Protein AF-A0A2B7WEL7-F1 (afdb_monomer)

Solvent-accessible surface area (backbone atoms only — not comparable to full-atom values): 9467 Å² total; per-residue (Å²): 132,84,92,53,72,72,83,68,70,40,64,69,26,74,70,44,53,78,58,30,95,86,49,25,30,25,60,61,73,37,77,46,62,34,75,90,52,75,50,76,62,44,37,60,93,78,76,24,40,79,86,56,82,75,47,65,77,52,38,68,66,40,94,41,81,43,43,49,65,30,94,45,47,75,34,60,40,52,24,79,49,102,79,45,33,53,74,55,72,31,97,42,65,71,57,39,56,46,44,39,52,70,77,37,35,26,26,54,48,78,75,75,92,68,77,85,46,73,66,53,48,53,50,22,52,26,32,47,49,39,37,55,74,71,42,46,69,77,70,50,59,56,74,56,72,96,64,93,60,66,101,77,72,81,86,132

Structure (mmCIF, N/CA/C/O backbone):
data_AF-A0A2B7WEL7-F1
#
_entry.id   AF-A0A2B7WEL7-F1
#
loop_
_atom_site.group_PDB
_atom_site.id
_atom_site.type_symbol
_atom_site.label_atom_id
_atom_site.label_alt_id
_atom_site.label_comp_id
_atom_site.label_asym_id
_atom_site.label_entity_id
_atom_site.label_seq_id
_atom_site.pdbx_PDB_ins_code
_atom_site.Cartn_x
_atom_site.Cartn_y
_atom_site.Cartn_z
_atom_site.occupancy
_atom_site.B_iso_or_equiv
_atom_site.auth_seq_id
_atom_site.auth_comp_id
_atom_site.auth_asym_id
_atom_site.auth_atom_id
_atom_site.pdbx_PDB_model_num
ATOM 1 N N . MET A 1 1 ? -0.662 -5.588 27.680 1.00 41.69 1 MET A N 1
ATOM 2 C CA . MET A 1 1 ? -2.015 -4.991 27.614 1.00 41.69 1 MET A CA 1
ATOM 3 C C . MET A 1 1 ? -2.992 -6.105 27.294 1.00 41.69 1 MET A C 1
ATOM 5 O O . MET A 1 1 ? -2.783 -6.781 26.296 1.00 41.69 1 MET A O 1
ATOM 9 N N . ALA A 1 2 ? -3.984 -6.341 28.151 1.00 39.94 2 ALA A N 1
ATOM 10 C CA . ALA A 1 2 ? -5.024 -7.332 27.891 1.00 39.94 2 ALA A CA 1
ATOM 11 C C . ALA A 1 2 ? -5.971 -6.818 26.792 1.00 39.94 2 ALA A C 1
ATOM 13 O O . ALA A 1 2 ? -6.375 -5.655 26.814 1.00 39.94 2 ALA A O 1
ATOM 14 N N . LEU A 1 3 ? -6.296 -7.669 25.819 1.00 45.78 3 LEU A N 1
ATOM 15 C CA . LEU A 1 3 ? -7.320 -7.403 24.810 1.00 45.78 3 LEU A CA 1
ATOM 16 C C . LEU A 1 3 ? -8.693 -7.578 25.479 1.00 45.78 3 LEU A C 1
ATOM 18 O O . LEU A 1 3 ? -9.105 -8.703 25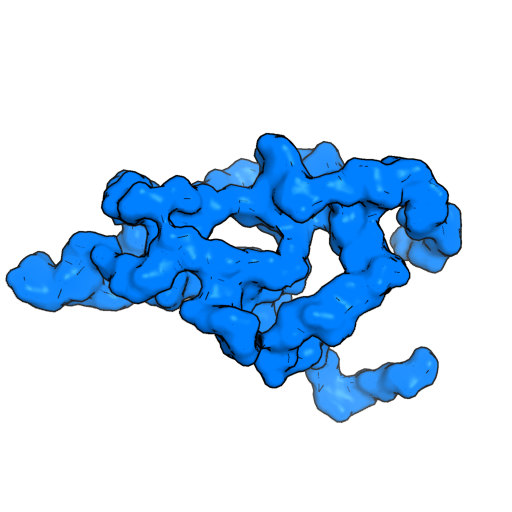.731 1.00 45.78 3 LEU A O 1
ATOM 22 N N . ASN A 1 4 ? -9.376 -6.485 25.819 1.00 54.97 4 ASN A N 1
ATOM 23 C CA . ASN A 1 4 ? -10.752 -6.491 26.328 1.00 54.97 4 ASN A CA 1
ATOM 24 C C . ASN A 1 4 ? -11.734 -5.988 25.250 1.00 54.97 4 ASN A C 1
ATOM 26 O O . ASN A 1 4 ? -11.333 -5.261 24.340 1.00 54.97 4 ASN A O 1
ATOM 30 N N . CYS A 1 5 ? -13.014 -6.377 25.340 1.00 55.41 5 CYS A N 1
ATOM 31 C CA . CYS A 1 5 ? -14.063 -6.038 24.358 1.00 55.41 5 CYS A CA 1
ATOM 32 C C . CYS A 1 5 ? -14.180 -4.526 24.091 1.00 55.41 5 CYS A C 1
ATOM 34 O O . CYS A 1 5 ? -14.368 -4.102 22.954 1.00 55.41 5 CYS A O 1
ATOM 36 N N . VAL A 1 6 ? -13.938 -3.707 25.115 1.00 57.22 6 VAL A N 1
ATOM 37 C CA . VAL A 1 6 ? -13.988 -2.238 25.050 1.00 57.22 6 VAL A CA 1
ATOM 38 C C . VAL A 1 6 ? -13.003 -1.659 24.020 1.00 57.22 6 VAL A C 1
ATOM 40 O O . VAL A 1 6 ? -13.294 -0.645 23.390 1.00 57.22 6 VAL A O 1
ATOM 43 N N . ASN A 1 7 ? -11.865 -2.321 23.769 1.00 57.94 7 ASN A N 1
ATOM 44 C CA . ASN A 1 7 ? -10.901 -1.888 22.746 1.00 57.94 7 ASN A CA 1
ATOM 45 C C . ASN A 1 7 ? -11.393 -2.105 21.301 1.00 57.94 7 ASN A C 1
ATOM 47 O O . ASN A 1 7 ? -10.775 -1.588 20.367 1.00 57.94 7 ASN A O 1
ATOM 51 N N . PHE A 1 8 ? -12.462 -2.880 21.107 1.00 57.84 8 PHE A N 1
ATOM 52 C CA . PHE A 1 8 ? -13.034 -3.224 19.803 1.00 57.84 8 PHE A CA 1
ATOM 53 C C . PHE A 1 8 ? -14.352 -2.488 19.512 1.00 57.84 8 PHE A C 1
ATOM 55 O O . PHE A 1 8 ? -14.715 -2.339 18.350 1.00 57.84 8 PHE A O 1
ATOM 62 N N . GLU A 1 9 ? -15.036 -1.973 20.536 1.00 60.75 9 GLU A N 1
ATOM 63 C CA . GLU A 1 9 ? -16.358 -1.338 20.403 1.00 60.75 9 GLU A CA 1
ATOM 64 C C . GLU A 1 9 ? -16.318 0.197 20.303 1.00 60.75 9 GLU A C 1
ATOM 66 O O . GLU A 1 9 ? -17.354 0.833 20.123 1.00 60.75 9 GLU A O 1
ATOM 71 N N . SER A 1 10 ? -15.140 0.829 20.386 1.00 73.81 10 SER A N 1
ATOM 72 C CA . SER A 1 10 ? -15.050 2.292 20.251 1.00 73.81 10 SER A CA 1
ATOM 73 C C . SER A 1 10 ? -15.453 2.761 18.845 1.00 73.81 10 SER A C 1
ATOM 75 O O . SER A 1 10 ? -15.018 2.174 17.850 1.00 73.81 10 SER A O 1
ATOM 77 N N . SER A 1 11 ? -16.203 3.867 18.749 1.00 75.19 11 SER A N 1
ATOM 78 C CA . SER A 1 11 ? -16.547 4.508 17.465 1.00 75.19 11 SER A CA 1
ATOM 79 C C . SER A 1 11 ? -15.309 4.784 16.610 1.00 75.19 11 SER A C 1
ATOM 81 O O . SER A 1 11 ? -15.325 4.575 15.404 1.00 75.19 11 SER A O 1
ATOM 83 N N . THR A 1 12 ? -14.182 5.108 17.247 1.00 80.69 12 THR A N 1
ATOM 84 C CA . THR A 1 12 ? -12.888 5.315 16.591 1.00 80.69 12 THR A CA 1
ATOM 85 C C . THR A 1 12 ? -12.437 4.118 15.748 1.00 80.69 12 THR A C 1
ATOM 87 O O . THR A 1 12 ? -11.830 4.311 14.697 1.00 80.69 12 THR A O 1
ATOM 90 N N . VAL A 1 13 ? -12.719 2.879 16.172 1.00 80.06 13 VAL A N 1
ATOM 91 C CA . VAL A 1 13 ? -12.411 1.673 15.380 1.00 80.06 13 VAL A CA 1
ATOM 92 C C . VAL A 1 13 ? -13.304 1.622 14.145 1.00 80.06 13 VAL A C 1
ATOM 94 O O . VAL A 1 13 ? -12.797 1.480 13.034 1.00 80.06 13 VAL A O 1
ATOM 97 N N . TRP A 1 14 ? -14.610 1.816 14.322 1.00 82.62 14 TRP A N 1
ATOM 98 C CA . TRP A 1 14 ? -15.604 1.749 13.250 1.00 82.62 14 TRP A CA 1
ATOM 99 C C . TRP A 1 14 ? -15.473 2.873 12.216 1.00 82.62 14 TRP A C 1
ATOM 101 O O . TRP A 1 14 ? -15.663 2.626 11.024 1.00 82.62 14 TRP A O 1
ATOM 111 N N . ASP A 1 15 ? -15.040 4.062 12.628 1.00 85.44 15 ASP A N 1
ATOM 112 C CA . ASP A 1 15 ? -14.819 5.215 11.749 1.00 85.44 15 ASP A CA 1
ATOM 113 C C . ASP A 1 15 ? -13.466 5.170 11.023 1.00 85.44 15 ASP A C 1
ATOM 115 O O . ASP A 1 15 ? -13.213 5.953 10.100 1.00 85.44 15 ASP A O 1
ATOM 119 N N . THR A 1 16 ? -12.578 4.246 11.405 1.00 85.00 16 THR A N 1
ATOM 120 C CA . THR A 1 16 ? -11.267 4.136 10.767 1.00 85.00 16 THR A CA 1
ATOM 121 C C . THR A 1 16 ? -11.413 3.685 9.308 1.00 85.00 16 THR A C 1
ATOM 123 O O . THR A 1 16 ? -12.129 2.729 8.980 1.00 85.00 16 THR A O 1
ATOM 126 N N . LYS A 1 17 ? -10.719 4.407 8.418 1.00 88.25 17 LYS A N 1
ATOM 127 C CA . LYS A 1 17 ? -10.666 4.160 6.973 1.00 88.25 17 LYS A CA 1
ATOM 128 C C . LYS A 1 17 ? -9.390 3.417 6.593 1.00 88.25 17 LYS A C 1
ATOM 130 O O . LYS A 1 17 ? -8.329 3.661 7.168 1.00 88.25 17 LYS A O 1
ATOM 135 N N . ASN A 1 18 ? -9.500 2.572 5.575 1.00 85.31 18 ASN A N 1
ATOM 136 C CA . ASN A 1 18 ? -8.373 1.963 4.885 1.00 85.31 18 ASN A CA 1
ATOM 137 C C . ASN A 1 18 ? -8.620 2.082 3.368 1.00 85.31 18 ASN A C 1
ATOM 139 O O . ASN A 1 18 ? -9.594 1.501 2.890 1.00 85.31 18 ASN A O 1
ATOM 143 N N . PRO A 1 19 ? -7.817 2.859 2.621 1.00 88.25 19 PRO A N 1
ATOM 144 C CA . PRO A 1 19 ? -6.619 3.574 3.064 1.00 88.25 19 PRO A CA 1
ATOM 145 C C . PRO A 1 19 ? -6.931 4.755 3.999 1.00 88.25 19 PRO A C 1
ATOM 147 O O . PRO A 1 19 ? -7.972 5.405 3.891 1.00 88.25 19 PRO A O 1
ATOM 150 N N . SER A 1 20 ? -6.013 5.050 4.920 1.00 88.94 20 SER A N 1
ATOM 151 C CA . SER A 1 20 ? -6.041 6.289 5.694 1.00 88.94 20 SER A CA 1
ATOM 152 C C . SER A 1 20 ? -5.495 7.444 4.854 1.00 88.94 20 SER A C 1
ATOM 154 O O . SER A 1 20 ? -4.514 7.298 4.124 1.00 88.94 20 SER A O 1
ATOM 156 N N . ASN A 1 21 ? -6.093 8.629 4.987 1.00 87.06 21 ASN A N 1
ATOM 157 C CA . ASN A 1 21 ? -5.660 9.815 4.238 1.00 87.06 21 ASN A CA 1
ATOM 158 C C . ASN A 1 21 ? -4.200 10.204 4.540 1.00 87.06 21 ASN A C 1
ATOM 160 O O . ASN A 1 21 ? -3.515 10.770 3.693 1.00 87.06 21 ASN A O 1
ATOM 164 N N . LEU A 1 22 ? -3.727 9.920 5.759 1.00 87.31 22 LEU A N 1
ATOM 165 C CA . LEU A 1 22 ? -2.407 10.335 6.233 1.00 87.31 22 LEU A CA 1
ATOM 166 C C . LEU A 1 22 ? -1.330 9.277 5.996 1.00 87.31 22 LEU A C 1
ATOM 168 O O . LEU A 1 22 ? -0.220 9.628 5.595 1.00 87.31 22 LEU A O 1
ATOM 172 N N . PHE A 1 23 ? -1.628 7.998 6.225 1.00 87.94 23 PHE A N 1
ATOM 173 C CA . PHE A 1 23 ? -0.620 6.930 6.241 1.00 87.94 23 PHE A CA 1
ATOM 174 C C . PHE A 1 23 ? -0.812 5.901 5.126 1.00 87.94 23 PHE A C 1
ATOM 176 O O . PHE A 1 23 ? 0.076 5.082 4.902 1.00 87.94 23 PHE A O 1
ATOM 183 N N . GLY A 1 24 ? -1.906 5.998 4.371 1.00 89.12 24 GLY A N 1
ATOM 184 C CA . GLY A 1 24 ? -2.233 5.070 3.304 1.00 89.12 24 GLY A CA 1
ATOM 185 C C . GLY A 1 24 ? -2.777 3.758 3.854 1.00 89.12 24 GLY A C 1
ATOM 186 O O . GLY A 1 24 ? -3.540 3.729 4.818 1.00 89.12 24 GLY A O 1
ATOM 187 N N . TYR A 1 25 ? -2.414 2.664 3.211 1.00 87.81 25 TYR A N 1
ATOM 188 C CA . TYR A 1 25 ? -2.976 1.360 3.496 1.00 87.81 25 TYR A CA 1
ATOM 189 C C . TYR A 1 25 ? -2.384 0.700 4.753 1.00 87.81 25 TYR A C 1
ATOM 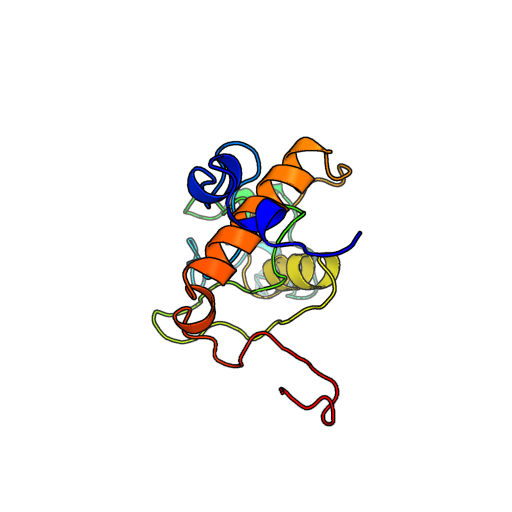191 O O . TYR A 1 25 ? -1.165 0.592 4.892 1.00 87.81 25 TYR A O 1
ATOM 199 N N . HIS A 1 26 ? -3.261 0.221 5.637 1.00 85.81 26 HIS A N 1
ATOM 200 C CA . HIS A 1 26 ? -2.935 -0.503 6.873 1.00 85.81 26 HIS A CA 1
ATOM 201 C C . HIS A 1 26 ? -3.216 -2.013 6.787 1.00 85.81 26 HIS A C 1
ATOM 203 O O . HIS A 1 26 ? -2.690 -2.791 7.577 1.00 85.81 26 HIS A O 1
ATOM 209 N N . HIS A 1 27 ? -4.044 -2.466 5.852 1.00 81.50 27 HIS A N 1
ATOM 210 C CA . HIS A 1 27 ? -4.258 -3.893 5.602 1.00 81.50 27 HIS A CA 1
ATOM 211 C C . HIS A 1 27 ? -4.666 -4.125 4.150 1.00 81.50 27 HIS A C 1
ATOM 213 O O . HIS A 1 27 ? -5.3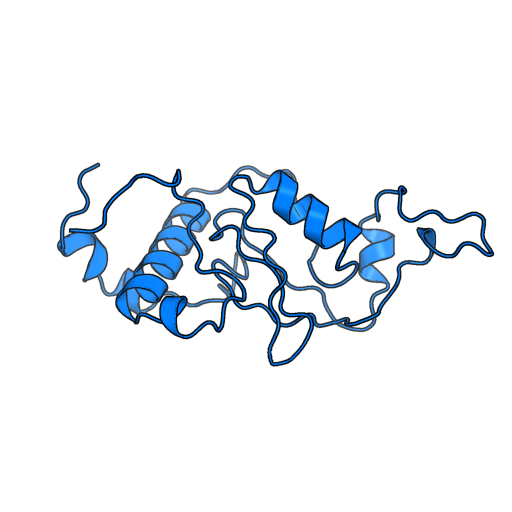12 -3.268 3.547 1.00 81.50 27 HIS A O 1
ATOM 219 N N . GLY A 1 28 ? -4.287 -5.281 3.607 1.00 73.50 28 GLY A N 1
ATOM 220 C CA . GLY A 1 28 ? -4.679 -5.706 2.266 1.00 73.50 28 GLY A CA 1
ATOM 221 C C . GLY A 1 28 ? -6.143 -6.161 2.178 1.00 73.50 28 GLY A C 1
ATOM 222 O O . GLY A 1 28 ? -6.860 -6.136 3.188 1.00 73.50 28 GLY A O 1
ATOM 223 N N . PRO A 1 29 ? -6.572 -6.605 0.983 1.00 71.12 29 PRO A N 1
ATOM 224 C CA . PRO A 1 29 ? -5.766 -6.742 -0.238 1.00 71.12 29 PRO A CA 1
ATOM 225 C C . PRO A 1 29 ? -5.538 -5.403 -0.963 1.00 71.12 29 PRO A C 1
ATOM 227 O O . PRO A 1 29 ? -6.388 -4.516 -0.945 1.00 71.12 29 PRO A O 1
ATOM 230 N N . TYR A 1 30 ? -4.378 -5.252 -1.607 1.00 75.31 30 TYR A N 1
ATOM 231 C CA . TYR A 1 30 ? -4.034 -4.075 -2.420 1.00 75.31 30 TYR A CA 1
ATOM 232 C C . TYR A 1 30 ? -4.061 -4.450 -3.895 1.00 75.31 30 TYR A C 1
ATOM 234 O O . TYR A 1 30 ? -3.550 -5.501 -4.239 1.00 75.31 30 TYR A O 1
ATOM 242 N N . THR A 1 31 ? -4.584 -3.615 -4.786 1.00 77.62 31 THR A N 1
ATOM 243 C CA . THR A 1 31 ? -4.479 -3.882 -6.235 1.00 77.62 31 THR A CA 1
ATOM 244 C C . THR A 1 31 ? -3.214 -3.234 -6.783 1.00 77.62 31 THR A C 1
ATOM 246 O O . THR A 1 31 ? -3.005 -2.053 -6.515 1.00 77.62 31 THR A O 1
ATOM 249 N N . ASN A 1 32 ? -2.379 -3.958 -7.539 1.00 82.06 32 ASN A N 1
ATOM 250 C CA . ASN A 1 32 ? -1.207 -3.350 -8.176 1.00 82.06 32 ASN A CA 1
ATOM 251 C C . ASN A 1 32 ? -1.660 -2.288 -9.202 1.00 82.06 32 ASN A C 1
ATOM 253 O O . ASN A 1 32 ? -2.293 -2.660 -10.191 1.00 82.06 32 ASN A O 1
ATOM 257 N N . PRO A 1 33 ? -1.346 -0.989 -9.023 1.00 86.06 33 PRO A N 1
ATOM 258 C CA . PRO A 1 33 ? -1.699 0.035 -10.005 1.00 86.06 33 PRO A CA 1
ATOM 259 C C . PRO A 1 33 ? -0.867 -0.061 -11.294 1.00 86.06 33 PRO A C 1
ATOM 261 O O . PRO A 1 33 ? -1.264 0.488 -12.316 1.00 86.06 33 PRO A O 1
ATOM 264 N N . ASN A 1 34 ? 0.281 -0.741 -11.265 1.00 87.38 34 ASN A N 1
ATOM 265 C CA . ASN A 1 34 ? 1.232 -0.838 -12.371 1.00 87.38 34 ASN A CA 1
ATOM 266 C C . ASN A 1 34 ? 1.594 -2.309 -12.672 1.00 87.38 34 ASN A C 1
ATOM 268 O O . ASN A 1 34 ? 2.760 -2.696 -12.551 1.00 87.38 34 ASN A O 1
ATOM 272 N N . PRO A 1 35 ? 0.618 -3.165 -13.035 1.00 83.94 35 PRO A N 1
ATOM 273 C CA . PRO A 1 35 ? 0.886 -4.574 -13.302 1.00 83.94 35 PRO A CA 1
ATOM 274 C C . PRO A 1 35 ? 1.802 -4.732 -14.522 1.00 83.94 35 PRO A C 1
ATOM 276 O O . PRO A 1 35 ? 1.575 -4.128 -15.569 1.00 83.94 35 PRO A O 1
ATOM 279 N N . GLY A 1 36 ? 2.851 -5.546 -14.383 1.00 82.00 36 GLY A N 1
ATOM 280 C CA . GLY A 1 36 ? 3.812 -5.822 -15.458 1.00 82.00 36 GLY A CA 1
ATOM 281 C C . GLY A 1 36 ? 4.762 -4.668 -15.794 1.00 82.00 36 GLY A C 1
ATOM 282 O O . GLY A 1 36 ? 5.569 -4.803 -16.712 1.00 82.00 36 GLY A O 1
ATOM 283 N N . TRP A 1 37 ? 4.700 -3.545 -15.071 1.00 86.56 37 TRP A N 1
ATOM 284 C CA . TRP A 1 37 ? 5.674 -2.476 -15.247 1.00 86.56 37 TRP A CA 1
ATOM 285 C C . TRP A 1 37 ? 7.050 -2.914 -14.739 1.00 86.56 37 TRP A C 1
ATOM 287 O O . TRP A 1 37 ? 7.171 -3.550 -13.694 1.00 86.56 37 TRP A O 1
ATOM 297 N N . VAL A 1 38 ? 8.097 -2.552 -15.482 1.00 84.81 38 VAL A N 1
ATOM 298 C CA . VAL A 1 38 ? 9.484 -2.900 -15.169 1.00 84.81 38 VAL A CA 1
ATOM 299 C C . VAL A 1 38 ? 10.320 -1.617 -15.160 1.00 84.81 38 VAL A C 1
ATOM 301 O O . VAL A 1 38 ? 10.269 -0.849 -16.124 1.00 84.81 38 VAL A O 1
ATOM 304 N N . PRO A 1 39 ? 11.108 -1.360 -14.103 1.00 86.50 39 PRO A N 1
ATOM 305 C CA . PRO A 1 39 ? 11.911 -0.155 -14.005 1.00 86.50 39 PRO A CA 1
ATOM 306 C C . PRO A 1 39 ? 13.081 -0.202 -15.001 1.00 86.50 39 PRO A C 1
ATOM 308 O O . PRO A 1 39 ? 13.650 -1.271 -15.238 1.00 86.50 39 PRO A O 1
ATOM 311 N N . PRO A 1 40 ? 13.542 0.950 -15.525 1.00 85.44 40 PRO A N 1
ATOM 312 C CA . PRO A 1 40 ? 14.635 0.990 -16.502 1.00 85.44 40 PRO A CA 1
ATOM 313 C C . PRO A 1 40 ? 15.933 0.317 -16.031 1.00 85.44 40 PRO A C 1
ATOM 315 O O . PRO A 1 40 ? 16.670 -0.246 -16.833 1.00 85.44 40 PRO A O 1
ATOM 318 N N . CYS A 1 41 ? 16.208 0.305 -14.721 1.00 83.19 41 CYS A N 1
ATOM 319 C CA . CYS A 1 41 ? 17.386 -0.366 -14.161 1.00 83.19 41 CYS A CA 1
ATOM 320 C C . CYS A 1 41 ? 17.373 -1.893 -14.283 1.00 83.19 41 CYS A C 1
ATOM 322 O O . CYS A 1 41 ? 18.414 -2.516 -14.054 1.00 83.19 41 CYS A O 1
ATOM 324 N N . TYR A 1 42 ? 16.232 -2.487 -14.630 1.00 85.50 42 TYR A N 1
ATOM 325 C CA . TYR A 1 42 ? 16.095 -3.917 -14.898 1.00 85.50 42 TYR A CA 1
ATOM 326 C C . TYR A 1 42 ? 16.235 -4.246 -16.376 1.00 85.50 42 TYR A C 1
ATOM 328 O O . TYR A 1 42 ? 16.342 -5.424 -16.695 1.00 85.50 42 TYR A O 1
ATOM 336 N N . ASN A 1 43 ? 16.291 -3.247 -17.265 1.00 80.44 43 ASN A N 1
ATOM 337 C CA . ASN A 1 43 ? 16.429 -3.486 -18.694 1.00 80.44 43 ASN A CA 1
ATOM 338 C C . ASN A 1 43 ? 17.797 -4.136 -19.003 1.00 80.44 43 ASN A C 1
ATOM 340 O O . ASN A 1 43 ? 18.827 -3.461 -18.885 1.00 80.44 43 ASN A O 1
ATOM 344 N N . PRO A 1 44 ? 17.838 -5.418 -19.415 1.00 72.88 44 PRO A N 1
ATOM 345 C CA . PRO A 1 44 ? 19.091 -6.115 -19.687 1.00 72.88 44 PRO A CA 1
ATOM 346 C C . PRO A 1 44 ? 19.858 -5.503 -20.868 1.00 72.88 44 PRO A C 1
ATOM 348 O O . PRO A 1 44 ? 21.087 -5.519 -20.859 1.00 72.88 44 PRO A O 1
ATOM 351 N N . GLU A 1 45 ? 19.169 -4.881 -21.831 1.00 76.12 45 GLU A N 1
ATOM 352 C CA . GLU A 1 45 ? 19.790 -4.216 -22.989 1.00 76.12 45 GLU A CA 1
ATOM 353 C C . GLU A 1 45 ? 20.624 -2.990 -22.588 1.00 76.12 45 GLU A C 1
ATOM 355 O O . GLU A 1 45 ? 21.535 -2.584 -23.304 1.00 76.12 45 GLU A O 1
ATOM 360 N N . GLN A 1 46 ? 20.357 -2.420 -21.410 1.00 69.19 46 GLN A N 1
ATOM 361 C CA . GLN A 1 46 ? 21.100 -1.295 -20.836 1.00 69.19 46 GLN A CA 1
ATOM 362 C C . GLN A 1 46 ? 22.091 -1.746 -19.744 1.00 69.19 46 GLN A C 1
ATOM 364 O O . GLN A 1 46 ? 22.549 -0.933 -18.938 1.00 69.19 46 GLN A O 1
ATOM 369 N N . GLY A 1 47 ? 22.399 -3.048 -19.655 1.00 68.94 47 GLY A N 1
ATOM 370 C CA . GLY A 1 47 ? 23.204 -3.610 -18.560 1.00 68.94 47 GLY A CA 1
ATOM 371 C C . GLY A 1 47 ? 22.477 -3.582 -17.205 1.00 68.94 47 GLY A C 1
ATOM 372 O O . GLY A 1 47 ? 23.093 -3.496 -16.131 1.00 68.94 47 GLY A O 1
ATOM 373 N N . GLY A 1 48 ? 21.146 -3.575 -17.242 1.00 72.44 48 GLY A N 1
ATOM 374 C CA . GLY A 1 48 ? 20.278 -3.695 -16.082 1.00 72.44 48 GLY A CA 1
ATOM 375 C C . GLY A 1 48 ? 20.291 -5.100 -15.486 1.00 72.44 48 GLY A C 1
ATOM 376 O O . GLY A 1 48 ? 20.667 -6.077 -16.126 1.00 72.44 48 GLY A O 1
ATOM 377 N N . SER A 1 49 ? 19.911 -5.198 -14.216 1.00 71.94 49 SER A N 1
ATOM 378 C CA . SER A 1 49 ? 19.770 -6.474 -13.513 1.00 71.94 49 SER A CA 1
ATOM 379 C C . SER A 1 49 ? 18.682 -6.335 -12.463 1.00 71.94 49 SER A C 1
ATOM 381 O O . SER A 1 49 ? 18.644 -5.326 -11.758 1.00 71.94 49 SER A O 1
ATOM 383 N N . THR A 1 50 ? 17.859 -7.371 -12.308 1.00 69.31 50 THR A N 1
ATOM 384 C CA . THR A 1 50 ? 16.830 -7.471 -11.260 1.00 69.31 50 THR A CA 1
ATOM 385 C C . THR A 1 50 ? 17.409 -7.419 -9.843 1.00 69.31 50 THR A C 1
ATOM 387 O O . THR A 1 50 ? 16.694 -7.135 -8.891 1.00 69.31 50 THR A O 1
ATOM 390 N N . ASN A 1 51 ? 18.725 -7.606 -9.688 1.00 68.69 51 ASN A N 1
ATOM 391 C CA . ASN A 1 51 ? 19.417 -7.457 -8.407 1.00 68.69 51 ASN A CA 1
ATOM 392 C C . ASN A 1 51 ? 19.669 -5.990 -8.010 1.00 68.69 51 ASN A C 1
ATOM 394 O O . ASN A 1 51 ? 20.099 -5.726 -6.884 1.00 68.69 51 ASN A O 1
ATOM 398 N N . LYS A 1 52 ? 19.463 -5.023 -8.917 1.00 73.00 52 LYS A N 1
ATOM 399 C CA . LYS A 1 52 ? 19.645 -3.600 -8.605 1.00 73.00 52 LYS A CA 1
ATOM 400 C C . LYS A 1 52 ? 18.474 -3.108 -7.750 1.00 73.00 52 LYS A C 1
ATOM 402 O O . LYS A 1 52 ? 17.315 -3.392 -8.019 1.00 73.00 52 LYS A O 1
ATOM 407 N N . ALA A 1 53 ? 18.758 -2.336 -6.708 1.00 73.81 53 ALA A N 1
ATOM 408 C CA . ALA A 1 53 ? 17.687 -1.699 -5.949 1.00 73.81 53 ALA A CA 1
ATOM 409 C C . ALA A 1 53 ? 17.034 -0.594 -6.799 1.00 73.81 53 ALA A C 1
ATOM 411 O O . ALA A 1 53 ? 17.737 0.281 -7.307 1.00 73.81 53 ALA A O 1
ATOM 412 N N . VAL A 1 54 ? 15.704 -0.610 -6.914 1.00 80.00 54 VAL A N 1
ATOM 413 C CA . VAL A 1 54 ? 14.938 0.454 -7.582 1.00 80.00 54 VAL A CA 1
ATOM 414 C C . VAL A 1 54 ? 14.996 1.723 -6.731 1.00 80.00 54 VAL A C 1
ATOM 416 O O . VAL A 1 54 ? 14.625 1.715 -5.551 1.00 80.00 54 VAL A O 1
ATOM 419 N N . SER A 1 55 ? 15.492 2.819 -7.308 1.00 83.00 55 SER A N 1
ATOM 420 C CA . SER A 1 55 ? 15.525 4.118 -6.628 1.00 83.00 55 SER A CA 1
ATOM 421 C C . SER A 1 55 ? 14.133 4.761 -6.571 1.00 83.00 55 SER A C 1
ATOM 423 O O . SER A 1 55 ? 13.231 4.371 -7.306 1.00 83.00 55 SER A O 1
ATOM 425 N N . ILE A 1 56 ? 13.948 5.774 -5.712 1.00 81.50 56 ILE A N 1
ATOM 426 C CA . ILE A 1 56 ? 12.701 6.565 -5.662 1.00 81.50 56 ILE A CA 1
ATOM 427 C C . ILE A 1 56 ? 12.397 7.158 -7.041 1.00 81.50 56 ILE A C 1
ATOM 429 O O . ILE A 1 56 ? 11.348 6.875 -7.598 1.00 81.50 56 ILE A O 1
ATOM 433 N N . ALA A 1 57 ? 13.374 7.844 -7.638 1.00 84.75 57 ALA A N 1
ATOM 434 C CA . ALA A 1 57 ? 13.219 8.464 -8.949 1.00 84.75 57 ALA A CA 1
ATOM 435 C C . ALA A 1 57 ? 12.869 7.464 -10.062 1.00 84.75 57 ALA A C 1
ATOM 437 O O . ALA A 1 57 ? 12.156 7.819 -10.987 1.00 84.75 57 ALA A O 1
ATOM 438 N N . GLN A 1 58 ? 13.362 6.222 -9.989 1.00 85.50 58 GLN A N 1
ATOM 439 C CA . GLN A 1 58 ? 12.990 5.181 -10.950 1.00 85.50 58 GLN A CA 1
ATOM 440 C C . GLN A 1 58 ? 11.564 4.699 -10.730 1.00 85.50 58 GLN A C 1
ATOM 442 O O . GLN A 1 58 ? 10.836 4.533 -11.699 1.00 85.50 58 GLN A O 1
ATOM 447 N N . ASN A 1 59 ? 11.173 4.483 -9.474 1.00 83.38 59 ASN A N 1
ATOM 448 C CA . ASN A 1 59 ? 9.825 4.060 -9.111 1.00 83.38 59 ASN A CA 1
ATOM 449 C C . ASN A 1 59 ? 8.769 5.098 -9.528 1.00 83.38 59 ASN A C 1
ATOM 451 O O . ASN A 1 59 ? 7.687 4.723 -9.964 1.00 83.38 59 ASN A O 1
ATOM 455 N N . ASP A 1 60 ? 9.117 6.386 -9.458 1.00 85.25 60 ASP A N 1
ATOM 456 C CA . ASP A 1 60 ? 8.260 7.508 -9.860 1.00 85.25 60 ASP A CA 1
ATOM 457 C C . ASP A 1 60 ? 8.055 7.608 -11.389 1.00 85.25 60 ASP A C 1
ATOM 459 O O . ASP A 1 60 ? 7.224 8.390 -11.842 1.00 85.25 60 ASP A O 1
ATOM 463 N N . LEU A 1 61 ? 8.773 6.813 -12.197 1.00 88.94 61 LEU A N 1
ATOM 464 C CA . LEU A 1 61 ? 8.542 6.698 -13.647 1.00 88.94 61 LEU A CA 1
ATOM 465 C C . LEU A 1 61 ? 7.373 5.764 -13.997 1.00 88.94 61 LEU A C 1
ATOM 467 O O . LEU A 1 61 ? 7.077 5.574 -15.180 1.00 88.94 61 LEU A O 1
ATOM 471 N N . ALA A 1 62 ? 6.748 5.128 -13.005 1.00 88.31 62 ALA A N 1
ATOM 472 C CA . ALA A 1 62 ? 5.609 4.255 -13.238 1.00 88.31 62 ALA A CA 1
ATOM 473 C C . ALA A 1 62 ? 4.398 5.048 -13.791 1.00 88.31 62 ALA A C 1
ATOM 475 O O . ALA A 1 62 ? 4.176 6.185 -13.373 1.00 88.31 62 ALA A O 1
ATOM 476 N N . PRO A 1 63 ? 3.595 4.472 -14.711 1.00 90.12 63 PRO A N 1
ATOM 477 C CA . PRO A 1 63 ? 2.481 5.178 -15.354 1.00 90.12 63 PRO A CA 1
ATOM 478 C C . PRO A 1 63 ? 1.400 5.677 -14.391 1.00 90.12 63 PRO A C 1
ATOM 480 O O . PRO A 1 63 ? 0.849 6.758 -14.590 1.00 90.12 63 PRO A O 1
ATOM 483 N N . ASN A 1 64 ? 1.087 4.890 -13.359 1.00 91.00 64 ASN A N 1
ATOM 484 C CA . ASN A 1 64 ? 0.067 5.208 -12.368 1.00 91.00 64 ASN A CA 1
ATOM 485 C C . ASN A 1 64 ? 0.698 5.530 -11.004 1.00 91.00 64 ASN A C 1
ATOM 487 O O . ASN A 1 64 ? 1.725 4.941 -10.652 1.00 91.00 64 ASN A O 1
ATOM 491 N N . PRO A 1 65 ? 0.066 6.398 -10.188 1.00 88.31 65 PRO A N 1
ATOM 492 C CA . PRO A 1 65 ? 0.550 6.704 -8.848 1.00 88.31 65 PRO A CA 1
ATOM 493 C C . PRO A 1 65 ? 0.698 5.448 -7.983 1.00 88.31 65 PRO A C 1
ATOM 495 O O . PRO A 1 65 ? -0.239 4.659 -7.841 1.00 88.31 65 PRO A O 1
ATOM 498 N N . SER A 1 66 ? 1.870 5.281 -7.372 1.00 88.19 66 SER A N 1
ATOM 499 C CA . SER A 1 66 ? 2.130 4.167 -6.463 1.00 88.19 66 SER A CA 1
ATOM 500 C C . SER A 1 66 ? 1.296 4.264 -5.182 1.00 88.19 66 SER A C 1
ATOM 502 O O . SER A 1 66 ? 1.018 5.350 -4.666 1.00 88.19 66 SER A O 1
ATOM 504 N N . LEU A 1 67 ? 0.947 3.115 -4.605 1.00 88.00 67 LEU A N 1
ATOM 505 C CA . LEU A 1 67 ? 0.195 3.045 -3.356 1.00 88.00 67 LEU A CA 1
ATOM 506 C C . LEU A 1 67 ? 1.057 3.471 -2.167 1.00 88.00 67 LEU A C 1
ATOM 508 O O . LEU A 1 67 ? 2.205 3.052 -2.018 1.00 88.00 67 LEU A O 1
ATOM 512 N N . LYS A 1 68 ? 0.484 4.257 -1.257 1.00 87.94 68 LYS A N 1
ATOM 513 C CA . LYS A 1 68 ? 1.107 4.535 0.039 1.00 87.94 68 LYS A CA 1
ATOM 514 C C . LYS A 1 68 ? 0.758 3.413 1.012 1.00 87.94 68 LYS A C 1
ATOM 516 O O . LYS A 1 68 ? -0.421 3.171 1.255 1.00 87.94 68 LYS A O 1
ATOM 521 N N . ILE A 1 69 ? 1.766 2.758 1.584 1.00 84.12 69 ILE A N 1
ATOM 522 C CA . ILE A 1 69 ? 1.582 1.706 2.593 1.00 84.12 69 ILE A CA 1
ATOM 523 C C . ILE A 1 69 ? 2.109 2.197 3.938 1.00 84.12 69 ILE A C 1
ATOM 525 O O . ILE A 1 69 ? 3.248 2.662 4.043 1.00 84.12 69 ILE A O 1
ATOM 529 N N . SER A 1 70 ? 1.279 2.067 4.970 1.00 85.44 70 SER A N 1
ATOM 530 C CA . SER A 1 70 ? 1.645 2.415 6.336 1.00 85.44 70 SER A CA 1
ATOM 531 C C . SER A 1 70 ? 2.734 1.482 6.858 1.00 85.44 70 SER A C 1
ATOM 533 O O . SER A 1 70 ? 2.819 0.303 6.517 1.00 85.44 70 SER A O 1
ATOM 535 N N . SER A 1 71 ? 3.576 1.993 7.748 1.00 80.69 71 SER A N 1
ATOM 536 C CA . SER A 1 71 ? 4.514 1.180 8.523 1.00 80.69 71 SER A CA 1
ATOM 537 C C . SER A 1 71 ? 3.818 0.231 9.498 1.00 80.69 71 SER A C 1
ATOM 539 O O . SER A 1 71 ? 4.410 -0.763 9.916 1.00 80.69 71 SER A O 1
ATOM 541 N N . VAL A 1 72 ? 2.563 0.520 9.831 1.00 79.94 72 VAL A N 1
ATOM 542 C CA . VAL A 1 72 ? 1.678 -0.326 10.624 1.00 79.94 72 VAL A CA 1
ATOM 543 C C . VAL A 1 72 ? 0.726 -0.986 9.640 1.00 79.94 72 VAL A C 1
ATOM 545 O O . VAL A 1 72 ? -0.339 -0.448 9.334 1.00 79.94 72 VAL A O 1
ATOM 548 N N . ASN A 1 73 ? 1.166 -2.120 9.099 1.00 76.38 73 ASN A N 1
ATOM 549 C CA . ASN A 1 73 ? 0.374 -2.936 8.194 1.00 76.38 73 ASN A CA 1
ATOM 550 C C . ASN A 1 73 ? 0.408 -4.421 8.583 1.00 76.38 73 ASN A C 1
ATOM 552 O O . ASN A 1 73 ? 1.247 -4.841 9.382 1.00 76.38 73 ASN A O 1
ATOM 556 N N . THR A 1 74 ? -0.507 -5.211 8.025 1.00 67.31 74 THR A N 1
ATOM 557 C CA . THR A 1 74 ? -0.667 -6.642 8.340 1.00 67.31 74 THR A CA 1
ATOM 558 C C . THR A 1 74 ? 0.410 -7.557 7.752 1.00 67.31 74 THR A C 1
ATOM 560 O O . THR A 1 74 ? 0.386 -8.757 8.012 1.00 67.31 74 THR A O 1
ATOM 563 N N . GLY A 1 75 ? 1.370 -7.033 6.987 1.00 62.09 75 GLY A N 1
ATOM 564 C CA . GLY A 1 75 ? 2.403 -7.847 6.345 1.00 62.09 75 GLY A CA 1
ATOM 565 C C . GLY A 1 75 ? 1.902 -8.614 5.116 1.00 62.09 75 GLY A C 1
ATOM 566 O O . GLY A 1 75 ? 2.542 -9.581 4.712 1.00 62.09 75 GLY A O 1
ATOM 567 N N . ILE A 1 76 ? 0.749 -8.217 4.574 1.00 62.66 76 ILE A N 1
ATOM 568 C CA . ILE A 1 76 ? 0.052 -8.871 3.463 1.00 62.66 76 ILE A CA 1
ATOM 569 C C . ILE A 1 76 ? 0.375 -8.145 2.153 1.00 62.66 76 ILE A C 1
ATOM 571 O O . ILE A 1 76 ? 0.459 -6.916 2.133 1.00 62.66 76 ILE A O 1
ATOM 575 N N . ASP A 1 77 ? 0.578 -8.918 1.091 1.00 55.16 77 ASP A N 1
ATOM 576 C CA . ASP A 1 77 ? 1.086 -8.479 -0.209 1.00 55.16 77 ASP A CA 1
ATOM 577 C C . ASP A 1 77 ? 0.023 -7.854 -1.137 1.00 55.16 77 ASP A C 1
ATOM 579 O O . ASP A 1 77 ? -1.164 -7.754 -0.807 1.00 55.16 77 ASP A O 1
ATOM 583 N N . ILE A 1 78 ? 0.479 -7.416 -2.312 1.00 58.50 78 ILE A N 1
ATOM 584 C CA . ILE A 1 78 ? -0.302 -6.853 -3.409 1.00 58.50 78 ILE A CA 1
ATOM 585 C C . ILE A 1 78 ? -0.868 -7.963 -4.300 1.00 58.50 78 ILE A C 1
ATOM 587 O O . ILE A 1 78 ? -0.220 -8.956 -4.619 1.00 58.50 78 ILE A O 1
ATOM 591 N N . ASN A 1 79 ? -2.098 -7.743 -4.743 1.00 54.44 79 ASN A N 1
ATOM 592 C CA . ASN A 1 79 ? -2.825 -8.551 -5.700 1.00 54.44 79 ASN A CA 1
ATOM 593 C C . ASN A 1 79 ? -2.288 -8.291 -7.112 1.00 54.44 79 ASN A C 1
ATOM 595 O O . ASN A 1 79 ? -2.356 -7.156 -7.603 1.00 54.44 79 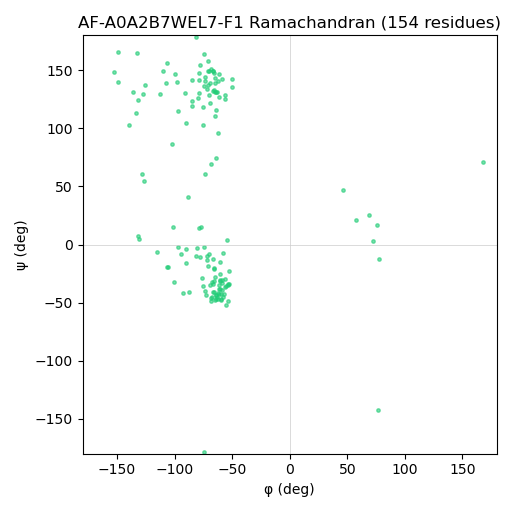ASN A O 1
ATOM 599 N N . MET A 1 80 ? -1.752 -9.329 -7.760 1.00 43.97 80 MET A N 1
ATOM 600 C CA . MET A 1 80 ? -1.243 -9.243 -9.137 1.00 43.97 80 MET A CA 1
ATOM 601 C C . MET A 1 80 ? -2.300 -9.565 -10.200 1.00 43.97 80 MET A C 1
ATOM 603 O O . MET A 1 80 ? -2.108 -9.236 -11.369 1.00 43.97 80 MET A O 1
ATOM 607 N N . GLN A 1 81 ? -3.413 -10.185 -9.810 1.00 40.84 81 GLN A N 1
ATOM 608 C CA . GLN A 1 81 ? -4.531 -10.597 -10.668 1.00 40.84 81 GLN A CA 1
ATOM 609 C C . GLN A 1 81 ? -5.833 -10.548 -9.858 1.00 40.84 81 GLN A C 1
ATOM 611 O O . GLN A 1 81 ? -5.744 -10.484 -8.641 1.00 40.84 81 GLN A O 1
ATOM 616 N N . PRO A 1 82 ? -7.039 -10.589 -10.450 1.00 41.97 82 PRO A N 1
ATOM 617 C CA . PRO A 1 82 ? -8.280 -10.632 -9.667 1.00 41.97 82 PRO A CA 1
ATOM 618 C C . PRO A 1 82 ? -8.322 -11.750 -8.601 1.00 41.97 82 PRO A C 1
ATOM 620 O O . PRO A 1 82 ? -8.998 -11.564 -7.591 1.00 41.97 82 PRO A O 1
ATOM 623 N N . ASP A 1 83 ? -7.527 -12.824 -8.746 1.00 36.38 83 ASP A N 1
ATOM 624 C CA . ASP A 1 83 ? -7.713 -14.064 -7.979 1.00 36.38 83 ASP A CA 1
ATOM 625 C C . ASP A 1 83 ? -6.443 -14.643 -7.307 1.00 36.38 83 ASP A C 1
ATOM 627 O O . ASP A 1 83 ? -6.506 -15.731 -6.736 1.00 36.38 83 ASP A O 1
ATOM 631 N N . VAL A 1 84 ? -5.279 -13.972 -7.361 1.00 41.53 84 VAL A N 1
ATOM 632 C CA . VAL A 1 84 ? -4.018 -14.509 -6.794 1.00 41.53 84 VAL A CA 1
ATOM 633 C C . VAL A 1 84 ? -3.206 -13.413 -6.098 1.00 41.53 84 VAL A C 1
ATOM 635 O O . VAL A 1 84 ? -2.504 -12.619 -6.732 1.00 41.53 84 VAL A O 1
ATOM 638 N N . LEU A 1 85 ? -3.274 -13.414 -4.766 1.00 49.41 85 LEU A N 1
ATOM 639 C CA . LEU A 1 85 ? -2.386 -12.653 -3.887 1.00 49.41 85 LEU A CA 1
ATOM 640 C C . LEU A 1 85 ? -1.055 -13.393 -3.733 1.00 49.41 85 LEU A C 1
ATOM 642 O O . LEU A 1 85 ? -1.048 -14.558 -3.333 1.00 49.41 85 LEU A O 1
ATOM 646 N N . ASP A 1 86 ? 0.070 -12.729 -4.007 1.00 49.75 86 ASP A N 1
ATOM 647 C CA . ASP A 1 86 ? 1.371 -13.313 -3.681 1.00 49.75 86 ASP A CA 1
ATOM 648 C C . ASP A 1 86 ? 1.465 -13.484 -2.152 1.00 49.75 86 ASP A C 1
ATOM 650 O O . ASP A 1 86 ? 1.085 -12.626 -1.354 1.00 49.75 86 ASP A O 1
ATOM 654 N N . SER A 1 87 ? 1.864 -14.673 -1.718 1.00 48.19 87 SER A N 1
ATOM 655 C CA . SER A 1 87 ? 1.821 -15.082 -0.313 1.00 48.19 87 SER A CA 1
ATOM 656 C C . SER A 1 87 ? 3.100 -14.681 0.412 1.00 48.19 87 SER A C 1
ATOM 658 O O . SER A 1 87 ? 3.623 -15.427 1.245 1.00 48.19 87 SER A O 1
ATOM 660 N N . ALA A 1 88 ? 3.627 -13.484 0.137 1.00 49.84 88 ALA A N 1
ATOM 661 C CA . ALA A 1 88 ? 4.745 -12.937 0.888 1.00 49.84 88 ALA A CA 1
ATOM 662 C C . ALA A 1 88 ? 4.275 -12.488 2.286 1.00 49.84 88 ALA A C 1
ATOM 664 O O . ALA A 1 88 ? 4.399 -11.326 2.666 1.00 49.84 88 ALA A O 1
ATOM 665 N N . CYS A 1 89 ? 3.761 -13.428 3.089 1.00 49.00 89 CYS A N 1
ATOM 666 C CA . CYS A 1 89 ? 3.511 -13.296 4.519 1.00 49.00 89 CYS A CA 1
ATOM 667 C C . CYS A 1 89 ? 4.844 -13.095 5.242 1.00 49.00 89 CYS A C 1
ATOM 669 O O . CYS A 1 89 ? 5.393 -13.986 5.900 1.00 49.00 89 CYS A O 1
ATOM 671 N N . SER A 1 90 ? 5.410 -11.902 5.126 1.00 50.00 90 SER A N 1
ATOM 672 C CA . SER A 1 90 ? 6.582 -11.560 5.893 1.00 50.00 90 SER A CA 1
ATOM 673 C C . SER A 1 90 ? 6.156 -11.065 7.266 1.00 50.00 90 SER A C 1
ATOM 675 O O . SER A 1 90 ? 5.581 -9.991 7.411 1.00 50.00 90 SER A O 1
ATOM 677 N N . LYS A 1 91 ? 6.598 -11.782 8.305 1.00 52.25 91 LYS A N 1
ATOM 678 C CA . LYS A 1 91 ? 6.532 -11.337 9.711 1.00 52.25 91 LYS A CA 1
ATOM 679 C C . LYS A 1 91 ? 7.264 -10.005 9.967 1.00 52.25 91 LYS A C 1
ATOM 681 O O . LYS A 1 91 ? 7.215 -9.481 11.072 1.00 52.25 91 LYS A O 1
ATOM 686 N N . HIS A 1 92 ? 7.990 -9.482 8.973 1.00 60.19 92 HIS A N 1
ATOM 687 C CA . HIS A 1 92 ? 8.783 -8.267 9.083 1.00 60.19 92 HIS A CA 1
ATOM 688 C C . HIS A 1 92 ? 8.527 -7.301 7.919 1.00 60.19 92 HIS A C 1
ATOM 690 O O . HIS A 1 92 ? 8.782 -7.628 6.755 1.00 60.19 92 HIS A O 1
ATOM 696 N N . ASN A 1 93 ? 8.146 -6.066 8.255 1.00 67.00 93 ASN A N 1
ATOM 697 C CA . ASN A 1 93 ? 7.866 -4.983 7.306 1.00 67.00 93 ASN A CA 1
ATOM 698 C C . ASN A 1 93 ? 9.002 -4.709 6.307 1.00 67.00 93 ASN A C 1
ATOM 700 O O . ASN A 1 93 ? 8.742 -4.389 5.153 1.00 67.00 93 ASN A O 1
ATOM 704 N N . HIS A 1 94 ? 10.269 -4.847 6.713 1.00 68.06 94 HIS A N 1
ATOM 705 C CA . HIS A 1 94 ? 11.406 -4.590 5.819 1.00 68.06 94 HIS A CA 1
ATOM 706 C C . HIS A 1 94 ? 11.505 -5.607 4.670 1.00 68.06 94 HIS A C 1
ATOM 708 O O . HIS A 1 94 ? 11.901 -5.247 3.565 1.00 68.06 94 HIS A O 1
ATOM 714 N N . LYS A 1 95 ? 11.125 -6.866 4.916 1.00 71.31 95 LYS A N 1
ATOM 715 C CA . LYS A 1 95 ? 11.087 -7.925 3.899 1.00 71.31 95 LYS A CA 1
ATOM 716 C C . LYS A 1 95 ? 9.911 -7.731 2.946 1.00 71.31 95 LYS A C 1
ATOM 718 O O . LYS A 1 95 ? 10.117 -7.874 1.753 1.00 71.31 95 LYS A O 1
ATOM 723 N N . LEU A 1 96 ? 8.741 -7.322 3.448 1.00 73.44 96 LEU A N 1
ATOM 724 C CA . LEU A 1 96 ? 7.597 -6.974 2.597 1.00 73.44 96 LEU A CA 1
ATOM 725 C C . LEU A 1 96 ? 7.922 -5.768 1.700 1.00 73.44 96 LEU A C 1
ATOM 727 O O . LEU A 1 96 ? 7.722 -5.802 0.495 1.00 73.44 96 LEU A O 1
ATOM 731 N N . ARG A 1 97 ? 8.527 -4.717 2.263 1.00 75.81 97 ARG A N 1
ATOM 732 C CA . ARG A 1 97 ? 8.972 -3.543 1.490 1.00 75.81 97 ARG A CA 1
ATOM 733 C C . ARG A 1 97 ? 10.009 -3.899 0.435 1.00 75.81 97 ARG A C 1
ATOM 735 O O . ARG A 1 97 ? 10.013 -3.328 -0.649 1.00 75.81 97 ARG A O 1
ATOM 742 N N . ARG A 1 98 ? 10.921 -4.815 0.761 1.00 76.56 98 ARG A N 1
ATOM 743 C CA . ARG A 1 98 ? 11.862 -5.351 -0.219 1.00 76.56 98 ARG A CA 1
ATOM 744 C C . ARG A 1 98 ? 11.125 -6.131 -1.307 1.00 76.56 98 ARG A C 1
ATOM 746 O O . ARG A 1 98 ? 11.374 -5.850 -2.466 1.00 76.56 98 ARG A O 1
ATOM 753 N N . HIS A 1 99 ? 10.207 -7.017 -0.930 1.00 78.12 99 HIS A N 1
ATOM 754 C CA . HIS A 1 99 ? 9.385 -7.774 -1.866 1.00 78.12 99 HIS A CA 1
ATOM 755 C C . HIS A 1 99 ? 8.655 -6.847 -2.846 1.00 78.12 99 HIS A C 1
ATOM 757 O O . HIS A 1 99 ? 8.811 -7.022 -4.043 1.00 78.12 99 HIS A O 1
ATOM 763 N N . PHE A 1 100 ? 7.991 -5.784 -2.377 1.00 78.81 100 PHE A N 1
ATOM 764 C CA . PHE A 1 100 ? 7.357 -4.814 -3.277 1.00 78.81 100 PHE A CA 1
ATOM 765 C C . PHE A 1 100 ? 8.333 -4.186 -4.271 1.00 78.81 100 PHE A C 1
ATOM 767 O O . PHE A 1 100 ? 8.001 -4.056 -5.436 1.00 78.81 100 PHE A O 1
ATOM 774 N N . ARG A 1 101 ? 9.545 -3.812 -3.853 1.00 78.00 101 ARG A N 1
ATOM 775 C CA . ARG A 1 101 ? 10.517 -3.215 -4.785 1.00 78.00 101 ARG A CA 1
ATOM 776 C C . ARG A 1 101 ? 11.050 -4.212 -5.811 1.00 78.00 101 ARG A C 1
ATOM 778 O O . ARG A 1 101 ? 11.335 -3.801 -6.928 1.00 78.00 101 ARG A O 1
ATOM 785 N N . ASP A 1 102 ? 11.207 -5.470 -5.409 1.00 75.75 102 ASP A N 1
ATOM 786 C CA . ASP A 1 102 ? 11.849 -6.503 -6.221 1.00 75.75 102 ASP A CA 1
ATOM 787 C C . ASP A 1 102 ? 10.824 -7.196 -7.154 1.00 75.75 102 ASP A C 1
ATOM 789 O O . ASP A 1 102 ? 11.123 -7.443 -8.319 1.00 75.75 102 ASP A O 1
ATOM 793 N N . ALA A 1 103 ? 9.613 -7.482 -6.659 1.00 76.94 103 ALA A N 1
ATOM 794 C CA . ALA A 1 103 ? 8.556 -8.216 -7.366 1.00 76.94 103 ALA A CA 1
ATOM 795 C C . ALA A 1 103 ? 7.460 -7.315 -7.960 1.00 76.94 103 ALA A C 1
ATOM 797 O O . ALA A 1 103 ? 6.931 -7.628 -9.024 1.00 76.94 103 ALA A O 1
ATOM 798 N N . HIS A 1 104 ? 7.153 -6.180 -7.316 1.00 79.81 104 HIS A N 1
ATOM 799 C CA . HIS A 1 104 ? 6.080 -5.257 -7.727 1.00 79.81 104 HIS A CA 1
ATOM 800 C C . HIS A 1 104 ? 6.586 -3.816 -7.895 1.00 79.81 104 HIS A C 1
ATOM 802 O O . HIS A 1 104 ? 6.072 -2.890 -7.246 1.00 79.81 104 HIS A O 1
ATOM 808 N N . PRO A 1 105 ? 7.624 -3.585 -8.716 1.00 82.38 105 PRO A N 1
ATOM 809 C CA . PRO A 1 105 ? 8.172 -2.248 -8.874 1.00 82.38 105 PRO A CA 1
ATOM 810 C C . PRO A 1 105 ? 7.074 -1.290 -9.377 1.00 82.38 105 PRO A C 1
ATOM 812 O O . PRO A 1 105 ? 6.189 -1.671 -10.138 1.00 82.38 105 PRO A O 1
ATOM 815 N N . GLY A 1 106 ? 7.069 -0.048 -8.891 1.00 84.00 106 GLY A N 1
ATOM 816 C CA . GLY A 1 106 ? 6.048 0.955 -9.217 1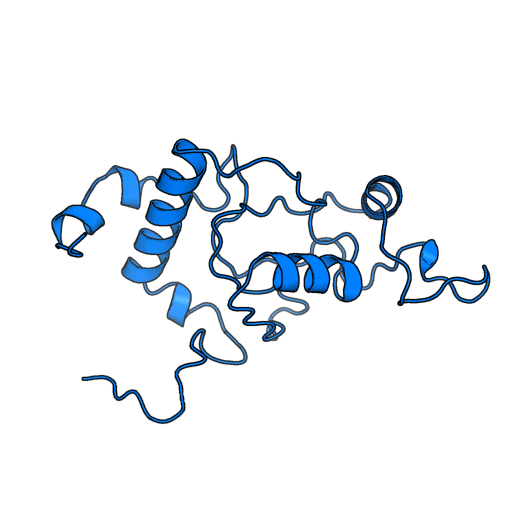.00 84.00 106 GLY A CA 1
ATOM 817 C C . GLY A 1 106 ? 4.713 0.783 -8.481 1.00 84.00 106 GLY A C 1
ATOM 818 O O . GLY A 1 106 ? 3.899 1.709 -8.479 1.00 84.00 106 GLY A O 1
ATOM 819 N N . ALA A 1 107 ? 4.469 -0.350 -7.813 1.00 85.31 107 ALA A N 1
ATOM 820 C CA . ALA A 1 107 ? 3.199 -0.606 -7.134 1.00 85.31 107 ALA A CA 1
ATOM 821 C C . ALA A 1 107 ? 3.061 0.168 -5.816 1.00 85.31 107 ALA A C 1
ATOM 823 O O . ALA A 1 107 ? 1.974 0.634 -5.478 1.00 85.31 107 ALA A O 1
ATOM 824 N N . VAL A 1 108 ? 4.162 0.334 -5.076 1.00 85.19 108 VAL A N 1
ATOM 825 C CA . VAL A 1 108 ? 4.188 0.968 -3.747 1.00 85.19 108 VAL A CA 1
ATOM 826 C C . VAL A 1 108 ? 5.196 2.099 -3.722 1.00 85.19 108 VAL A C 1
ATOM 828 O O . VAL A 1 108 ? 6.311 1.970 -4.226 1.00 85.19 108 VAL A O 1
ATOM 831 N N . ALA A 1 109 ? 4.804 3.212 -3.110 1.00 83.50 109 ALA A N 1
ATOM 832 C CA . ALA A 1 109 ? 5.693 4.331 -2.874 1.00 83.50 109 ALA A CA 1
ATOM 833 C C . ALA A 1 109 ? 6.819 3.896 -1.930 1.00 83.50 109 ALA A C 1
ATOM 835 O O . ALA A 1 109 ? 6.585 3.316 -0.865 1.00 83.50 109 ALA A O 1
ATOM 836 N N . ASN A 1 110 ? 8.058 4.202 -2.309 1.00 73.25 110 ASN A N 1
ATOM 837 C CA . ASN A 1 110 ? 9.216 3.878 -1.491 1.00 73.25 110 ASN A CA 1
ATOM 838 C C . ASN A 1 110 ? 9.071 4.484 -0.092 1.00 73.25 110 ASN A C 1
ATOM 840 O O . ASN A 1 110 ? 8.845 5.679 0.092 1.00 73.25 110 ASN A O 1
ATOM 844 N N . THR A 1 111 ? 9.191 3.629 0.915 1.00 66.31 111 THR A N 1
ATOM 845 C CA . THR A 1 111 ? 8.863 4.020 2.280 1.00 66.31 111 THR A CA 1
ATOM 846 C C . THR A 1 111 ? 9.914 4.947 2.871 1.00 66.31 111 THR A C 1
ATOM 848 O O . THR A 1 111 ? 11.114 4.706 2.712 1.00 66.31 111 THR A O 1
ATOM 851 N N . THR A 1 112 ? 9.480 5.950 3.629 1.00 67.75 112 THR A N 1
ATOM 852 C CA . THR A 1 112 ? 10.393 6.822 4.368 1.00 67.75 112 THR A CA 1
ATOM 853 C C . THR A 1 112 ? 11.068 6.042 5.506 1.00 67.75 112 THR A C 1
ATOM 855 O O . THR A 1 112 ? 10.505 5.093 6.058 1.00 67.75 112 THR A O 1
ATOM 858 N N . ARG A 1 113 ? 12.295 6.433 5.878 1.00 67.25 113 ARG A N 1
ATOM 859 C CA . ARG A 1 113 ? 13.002 5.897 7.064 1.00 67.25 113 ARG A CA 1
ATOM 860 C C . ARG A 1 113 ? 12.489 6.497 8.382 1.00 67.25 113 ARG A C 1
ATOM 862 O O . ARG A 1 113 ? 13.178 6.432 9.393 1.00 67.25 113 ARG A O 1
ATOM 869 N N . GLN A 1 114 ? 11.330 7.148 8.359 1.00 74.19 114 GLN A N 1
ATOM 870 C CA . GLN A 1 114 ? 10.787 7.810 9.535 1.00 74.19 114 GLN A CA 1
ATOM 871 C C . GLN A 1 114 ? 10.252 6.773 10.520 1.00 74.19 114 GLN A C 1
ATOM 873 O O . GLN A 1 114 ? 9.700 5.743 10.131 1.00 74.19 114 GLN A O 1
ATOM 878 N N . ASN A 1 115 ? 10.427 7.065 11.806 1.00 79.25 115 ASN A N 1
ATOM 879 C CA . ASN A 1 115 ? 9.835 6.267 12.867 1.00 79.25 115 ASN A CA 1
ATOM 880 C C . ASN A 1 115 ? 8.307 6.373 12.816 1.00 79.25 115 ASN A C 1
ATOM 882 O O . ASN A 1 115 ? 7.754 7.416 12.463 1.00 79.25 115 ASN A O 1
ATOM 886 N N . ILE A 1 116 ? 7.644 5.287 13.210 1.00 82.31 116 ILE A N 1
ATOM 887 C CA . ILE A 1 116 ? 6.186 5.211 13.299 1.00 82.31 116 ILE A CA 1
ATOM 888 C C . ILE A 1 116 ? 5.705 6.237 14.322 1.00 82.31 116 ILE A C 1
ATOM 890 O O . ILE A 1 116 ? 6.167 6.252 15.464 1.00 82.31 116 ILE A O 1
ATOM 894 N N . THR A 1 117 ? 4.771 7.093 13.918 1.00 88.19 117 THR A N 1
ATOM 895 C CA . THR A 1 117 ? 4.168 8.060 14.840 1.00 88.19 117 THR A CA 1
ATOM 896 C C . THR A 1 117 ? 3.126 7.379 15.728 1.00 88.19 117 THR A C 1
ATOM 898 O O . THR A 1 117 ? 2.504 6.393 15.332 1.00 88.19 117 THR A O 1
ATOM 901 N N . VAL A 1 118 ? 2.874 7.929 16.921 1.00 88.88 118 VAL A N 1
ATOM 902 C CA . VAL A 1 118 ? 1.812 7.424 17.817 1.00 88.88 118 VAL A CA 1
ATOM 903 C C . VAL A 1 118 ? 0.451 7.417 17.109 1.00 88.88 118 VAL A C 1
ATOM 905 O O . VAL A 1 118 ? -0.327 6.480 17.276 1.00 88.88 118 VAL A O 1
ATOM 908 N N . LEU A 1 119 ? 0.190 8.425 16.270 1.00 89.06 119 LEU A N 1
ATOM 909 C CA . LEU A 1 119 ? -1.043 8.526 15.492 1.00 89.06 119 LEU A CA 1
ATOM 910 C C . LEU A 1 119 ? -1.148 7.426 14.427 1.00 89.06 119 LEU A C 1
ATOM 912 O O . LEU A 1 119 ? -2.195 6.794 14.320 1.00 89.06 119 LEU A O 1
ATOM 916 N N . GLU A 1 120 ? -0.072 7.167 13.678 1.00 88.12 120 GLU A N 1
ATOM 917 C CA . GLU A 1 120 ? -0.025 6.071 12.699 1.00 88.12 120 GLU A CA 1
ATOM 918 C C . GLU A 1 120 ? -0.254 4.720 13.377 1.00 88.12 120 GLU A C 1
ATOM 920 O O . GLU A 1 120 ? -1.012 3.891 12.880 1.00 88.12 120 GLU A O 1
ATOM 925 N N . HIS A 1 121 ? 0.361 4.520 14.543 1.00 87.31 121 HIS A N 1
ATOM 926 C CA .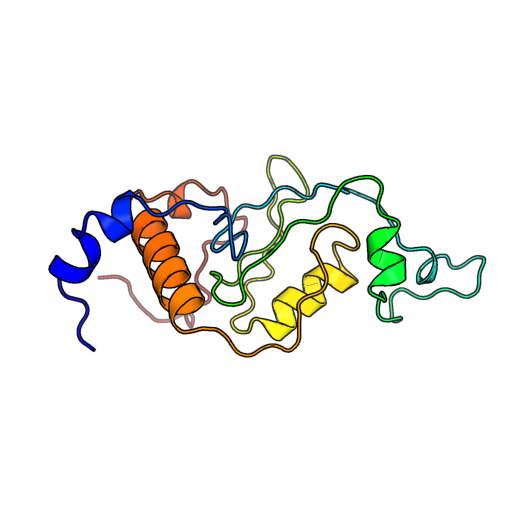 HIS A 1 121 ? 0.184 3.314 15.338 1.00 87.31 121 HIS A CA 1
ATOM 927 C C . HIS A 1 121 ? -1.263 3.127 15.798 1.00 87.31 121 HIS A C 1
ATOM 929 O O . HIS A 1 121 ? -1.824 2.047 15.620 1.00 87.31 121 HIS A O 1
ATOM 935 N N . ALA A 1 122 ? -1.894 4.173 16.331 1.00 86.50 122 ALA A N 1
ATOM 936 C CA . ALA A 1 122 ? -3.289 4.113 16.755 1.00 86.50 122 ALA A CA 1
ATOM 937 C C . ALA A 1 122 ? -4.245 3.860 15.574 1.00 86.50 122 ALA A C 1
ATOM 939 O O . ALA A 1 122 ? -5.089 2.967 15.652 1.00 86.50 122 ALA A O 1
ATOM 940 N N . GLN A 1 123 ? -4.090 4.592 14.463 1.00 88.00 123 GLN A N 1
ATOM 941 C CA . GLN A 1 123 ? -4.929 4.414 13.272 1.00 88.00 123 GLN A CA 1
ATOM 942 C C . GLN A 1 123 ? -4.738 3.034 12.639 1.00 88.00 123 GLN A C 1
ATOM 944 O O . GLN A 1 123 ? -5.722 2.373 12.320 1.00 88.00 123 GLN A O 1
ATOM 949 N N . GLY A 1 124 ? -3.496 2.560 12.526 1.00 86.56 124 GLY A N 1
ATOM 950 C CA . GLY A 1 124 ? -3.211 1.238 11.979 1.00 86.56 124 GLY A CA 1
ATOM 951 C C . GLY A 1 124 ? -3.788 0.113 12.832 1.00 86.56 124 GLY A C 1
ATOM 952 O O . GLY A 1 124 ? -4.425 -0.791 12.299 1.00 86.56 124 GLY A O 1
ATOM 953 N N . GLN A 1 125 ? -3.662 0.190 14.161 1.00 87.06 125 GLN A N 1
ATOM 954 C CA . GLN A 1 125 ? -4.294 -0.789 15.050 1.00 87.06 125 GLN A CA 1
ATOM 955 C C . GLN A 1 125 ? -5.818 -0.787 14.922 1.00 87.06 125 GLN A C 1
ATOM 957 O O . GLN A 1 125 ? -6.421 -1.856 14.869 1.00 87.06 125 GLN A O 1
ATOM 962 N N . ASN A 1 126 ? -6.444 0.386 14.846 1.00 87.69 126 ASN A N 1
ATOM 963 C CA . ASN A 1 126 ? -7.894 0.489 14.703 1.00 87.69 126 ASN A CA 1
ATOM 964 C C . ASN A 1 126 ? -8.381 -0.044 13.349 1.00 87.69 126 ASN A C 1
ATOM 966 O O . ASN A 1 126 ? -9.359 -0.787 13.315 1.00 87.69 126 ASN A O 1
ATOM 970 N N . ALA A 1 127 ? -7.665 0.250 12.259 1.00 87.38 127 ALA A N 1
ATOM 971 C CA . ALA A 1 127 ? -7.972 -0.277 10.930 1.00 87.38 127 ALA A CA 1
ATOM 972 C C . ALA A 1 127 ? -7.922 -1.811 10.922 1.00 87.38 127 ALA A C 1
ATOM 974 O O . ALA A 1 127 ? -8.855 -2.463 10.465 1.00 87.38 127 ALA A O 1
ATOM 975 N N . ILE A 1 128 ? -6.866 -2.390 11.504 1.00 84.00 128 ILE A N 1
ATOM 976 C CA . ILE A 1 128 ? -6.699 -3.844 11.598 1.00 84.00 128 ILE A CA 1
ATOM 977 C C . ILE A 1 128 ? -7.776 -4.467 12.496 1.00 84.00 128 ILE A C 1
ATOM 979 O O . ILE A 1 128 ? -8.331 -5.504 12.149 1.00 84.00 128 ILE A O 1
ATOM 983 N N . ARG A 1 129 ? -8.123 -3.841 13.630 1.00 83.38 129 ARG A N 1
ATOM 984 C CA . ARG A 1 129 ? -9.213 -4.326 14.496 1.00 83.38 129 ARG A CA 1
ATOM 985 C C . ARG A 1 129 ? -10.541 -4.361 13.749 1.00 83.38 129 ARG A C 1
ATOM 987 O O . ARG A 1 129 ? -11.206 -5.389 13.786 1.00 83.38 129 ARG A O 1
ATOM 994 N N . LYS A 1 130 ? -10.900 -3.285 13.045 1.00 85.19 130 LYS A N 1
ATOM 995 C CA . LYS A 1 130 ? -12.121 -3.228 12.229 1.00 85.19 130 LYS A CA 1
ATOM 996 C C . LYS A 1 130 ? -12.136 -4.327 11.167 1.00 85.19 130 LYS A C 1
ATOM 998 O O . LYS A 1 130 ? -13.126 -5.035 11.035 1.00 85.19 130 LYS A O 1
ATOM 1003 N N . TRP A 1 131 ? -11.017 -4.511 10.474 1.00 83.31 131 TRP A N 1
ATOM 1004 C CA . TRP A 1 131 ? -10.840 -5.554 9.465 1.00 83.31 131 TRP A CA 1
ATOM 1005 C C . TRP A 1 131 ? -11.046 -6.973 10.024 1.00 83.31 131 TRP A C 1
ATOM 100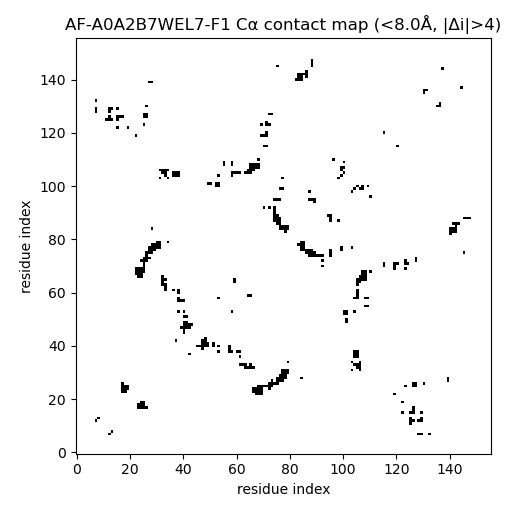7 O O . TRP A 1 131 ? -11.693 -7.814 9.398 1.00 83.31 131 TRP A O 1
ATOM 1017 N N . VAL A 1 132 ? -10.564 -7.227 11.247 1.00 81.19 132 VAL A N 1
ATOM 1018 C CA . VAL A 1 132 ? -10.806 -8.486 11.968 1.00 81.19 132 VAL A CA 1
ATOM 1019 C C . VAL A 1 132 ? -12.273 -8.634 12.378 1.00 81.19 132 VAL A C 1
ATOM 1021 O O . VAL A 1 132 ? -12.858 -9.691 12.145 1.00 81.19 132 VAL A O 1
ATOM 1024 N N . LEU A 1 133 ? -12.879 -7.586 12.945 1.00 82.50 133 LEU A N 1
ATOM 1025 C CA . LEU A 1 133 ? -14.272 -7.591 13.414 1.00 82.50 133 LEU A CA 1
ATOM 1026 C C . LEU A 1 133 ? -15.274 -7.832 12.281 1.00 82.50 133 LEU A C 1
ATOM 1028 O O . LEU A 1 133 ? -16.202 -8.621 12.443 1.00 82.50 133 LEU A O 1
ATOM 1032 N N . ASN A 1 134 ? -15.048 -7.212 11.124 1.00 81.50 134 ASN A N 1
ATOM 1033 C CA . ASN A 1 134 ? -15.860 -7.412 9.925 1.00 81.50 134 ASN A CA 1
ATOM 1034 C C . ASN A 1 134 ? -15.653 -8.781 9.269 1.00 81.50 134 ASN A C 1
ATOM 1036 O O . ASN A 1 134 ? -16.383 -9.130 8.345 1.00 81.50 134 ASN A O 1
ATOM 1040 N N . ARG A 1 135 ? -14.650 -9.553 9.712 1.00 75.62 135 ARG A N 1
ATOM 1041 C CA . ARG A 1 135 ? -14.182 -10.778 9.043 1.00 75.62 135 ARG A CA 1
ATOM 1042 C C . ARG A 1 135 ? -13.732 -10.544 7.598 1.00 75.62 135 ARG A C 1
ATOM 1044 O O . ARG A 1 135 ? -13.621 -11.489 6.824 1.00 75.62 135 ARG A O 1
ATOM 1051 N N . ASP A 1 136 ? -13.397 -9.305 7.251 1.00 77.56 136 ASP A N 1
ATOM 1052 C CA . ASP A 1 136 ? -12.911 -8.927 5.922 1.00 77.56 136 ASP A CA 1
ATOM 1053 C C . ASP A 1 136 ? -11.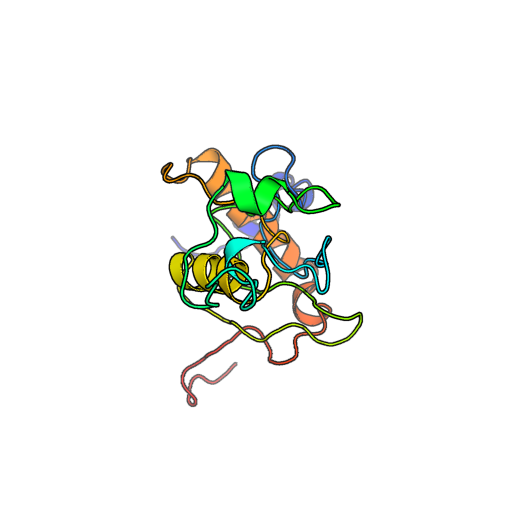605 -9.661 5.577 1.00 77.56 136 ASP A C 1
ATOM 1055 O O . ASP A 1 136 ? -11.314 -9.910 4.411 1.00 77.56 136 ASP A O 1
ATOM 1059 N N . TRP A 1 137 ? -10.836 -10.071 6.590 1.00 73.94 137 TRP A N 1
ATOM 1060 C CA . TRP A 1 137 ? -9.651 -10.911 6.419 1.00 73.94 137 TRP A CA 1
ATOM 1061 C C . TRP A 1 137 ? -9.944 -12.314 5.902 1.00 73.94 137 TRP A C 1
ATOM 1063 O O . TRP A 1 137 ? -9.136 -12.873 5.170 1.00 73.94 137 TRP A O 1
ATOM 1073 N N . HIS A 1 138 ? -11.102 -12.870 6.237 1.00 69.88 138 HIS A N 1
ATOM 1074 C CA . HIS A 1 138 ? -11.519 -14.170 5.732 1.00 69.88 138 HIS A CA 1
ATOM 1075 C C . HIS A 1 138 ? -11.990 -14.069 4.272 1.00 69.88 138 HIS A C 1
ATOM 1077 O O . HIS A 1 138 ? -11.842 -15.005 3.496 1.00 69.88 138 HIS A O 1
ATOM 1083 N N . ASN A 1 139 ? -12.516 -12.905 3.879 1.00 67.00 139 ASN A N 1
ATOM 1084 C CA . ASN A 1 139 ? -13.041 -12.645 2.534 1.00 67.00 139 ASN A CA 1
ATOM 1085 C C . ASN A 1 139 ? -11.988 -12.102 1.557 1.00 67.00 139 ASN A C 1
ATOM 1087 O O . ASN A 1 139 ? -12.283 -11.882 0.386 1.00 67.00 139 ASN A O 1
ATOM 1091 N N . ALA A 1 140 ? -10.765 -11.856 2.019 1.00 64.56 140 ALA A N 1
ATOM 1092 C CA . ALA A 1 140 ? -9.717 -11.226 1.225 1.00 64.56 140 ALA A CA 1
ATOM 1093 C C . ALA A 1 140 ? -9.021 -12.178 0.225 1.00 64.56 140 ALA A C 1
ATOM 1095 O O . ALA A 1 140 ? -7.987 -11.802 -0.314 1.00 64.56 140 ALA A O 1
ATOM 1096 N N . ASN A 1 141 ? -9.586 -13.364 -0.053 1.00 61.09 141 ASN A N 1
ATOM 1097 C CA . ASN A 1 141 ? -9.123 -14.339 -1.059 1.00 61.09 141 ASN A CA 1
ATOM 1098 C C . ASN A 1 141 ? -7.610 -14.603 -1.025 1.00 61.09 141 ASN A C 1
ATOM 1100 O O . ASN A 1 141 ? -6.924 -14.602 -2.047 1.00 61.09 141 ASN A O 1
ATOM 1104 N N . TYR A 1 142 ? -7.071 -14.818 0.173 1.00 61.25 142 TYR A N 1
ATOM 1105 C CA . TYR A 1 142 ? -5.663 -15.144 0.327 1.00 61.25 142 TYR A CA 1
ATOM 1106 C C . TYR A 1 142 ? -5.331 -16.502 -0.287 1.00 61.25 142 TYR A C 1
ATOM 1108 O O . TYR A 1 142 ? -5.999 -17.491 -0.000 1.00 61.25 142 TYR A O 1
ATOM 1116 N N . VAL A 1 143 ? -4.249 -16.564 -1.071 1.00 54.12 143 VAL A N 1
ATOM 1117 C CA . VAL A 1 143 ? -3.719 -17.834 -1.603 1.00 54.12 143 VAL A CA 1
ATOM 1118 C C . VAL A 1 143 ? -3.311 -18.779 -0.467 1.00 54.12 143 VAL A C 1
ATOM 1120 O O . VAL A 1 143 ? -3.433 -19.994 -0.590 1.00 54.12 143 VAL A O 1
ATOM 1123 N N . LEU A 1 144 ? -2.869 -18.213 0.660 1.00 51.56 144 LEU A N 1
ATOM 1124 C CA . LEU A 1 144 ? -2.653 -18.901 1.929 1.00 51.56 144 LEU A CA 1
ATOM 1125 C C . LEU A 1 144 ? -3.209 -18.026 3.048 1.00 51.56 144 LEU A C 1
ATOM 1127 O O . LEU A 1 144 ? -2.883 -16.839 3.098 1.00 51.56 144 LEU A O 1
ATOM 1131 N N . GLU A 1 145 ? -4.014 -18.592 3.951 1.00 50.59 145 GLU A N 1
ATOM 1132 C CA . GLU A 1 145 ? -4.539 -17.838 5.092 1.00 50.59 145 GLU A CA 1
ATOM 1133 C C . GLU A 1 145 ? -3.407 -17.098 5.841 1.00 50.59 145 GLU A C 1
ATOM 1135 O O . GLU A 1 145 ? -2.345 -17.684 6.089 1.00 50.59 145 GLU A O 1
ATOM 1140 N N . PRO A 1 146 ? -3.596 -15.817 6.221 1.00 48.97 146 PRO A N 1
ATOM 1141 C CA . PRO A 1 146 ? -2.602 -15.049 6.957 1.00 48.97 146 PRO A CA 1
ATOM 1142 C C . PRO A 1 146 ? -2.337 -15.692 8.319 1.00 48.97 146 PRO A C 1
ATOM 1144 O O . PRO A 1 146 ? -3.047 -15.479 9.298 1.00 48.97 146 PRO A O 1
ATOM 1147 N N . GLY A 1 147 ? -1.289 -16.506 8.385 1.00 44.59 147 GLY A N 1
ATOM 1148 C CA . GLY A 1 147 ? -1.032 -17.312 9.563 1.00 44.59 147 GLY A CA 1
ATOM 1149 C C . GLY A 1 147 ? 0.018 -18.375 9.312 1.00 44.59 147 GLY A C 1
ATOM 1150 O O . GLY A 1 147 ? -0.279 -19.560 9.362 1.00 44.59 147 GLY A O 1
ATOM 1151 N N . CYS A 1 148 ? 1.287 -17.981 9.164 1.00 40.66 148 CYS A N 1
ATOM 1152 C CA . CYS A 1 148 ? 2.395 -18.892 9.476 1.00 40.66 148 CYS A CA 1
ATOM 1153 C C . CYS A 1 148 ? 2.426 -19.137 10.997 1.00 40.66 148 CYS A C 1
ATOM 1155 O O . CYS A 1 148 ? 3.323 -18.652 11.709 1.00 40.66 148 CYS A O 1
ATOM 1157 N N . ARG A 1 149 ? 1.415 -19.855 11.501 1.00 37.97 149 ARG A N 1
ATOM 1158 C CA . ARG A 1 149 ? 1.491 -20.564 12.772 1.00 37.97 149 ARG A CA 1
ATOM 1159 C C . ARG A 1 149 ? 2.599 -21.619 12.621 1.00 37.97 149 ARG A C 1
ATOM 1161 O O . ARG A 1 149 ? 2.739 -22.210 11.551 1.00 37.97 149 ARG A O 1
ATOM 1168 N N . PRO A 1 150 ? 3.434 -21.853 13.647 1.00 37.94 150 PRO A N 1
ATOM 1169 C CA . PRO A 1 150 ? 4.140 -23.127 13.741 1.00 37.94 150 PRO A CA 1
ATOM 1170 C C . PRO A 1 150 ? 3.098 -24.237 13.577 1.00 37.94 150 PRO A C 1
ATOM 1172 O O . PRO A 1 150 ? 1.993 -24.071 14.089 1.00 37.94 150 PRO A O 1
ATOM 1175 N N . ALA A 1 151 ? 3.432 -25.333 12.897 1.00 41.75 151 ALA A N 1
ATOM 1176 C CA . ALA A 1 151 ? 2.513 -26.406 12.487 1.00 41.75 151 ALA A CA 1
ATOM 1177 C C . ALA A 1 151 ? 1.671 -27.067 13.614 1.00 41.75 151 ALA A C 1
ATOM 1179 O O . ALA A 1 151 ? 0.936 -28.012 13.357 1.00 41.75 151 ALA A O 1
ATOM 1180 N N . ASN A 1 152 ? 1.763 -26.584 14.859 1.00 37.56 152 ASN A N 1
ATOM 1181 C CA . ASN A 1 152 ? 1.273 -27.232 16.066 1.00 37.56 152 ASN A CA 1
ATOM 1182 C C . ASN A 1 152 ? 0.448 -26.311 16.990 1.00 37.56 152 ASN A C 1
ATOM 1184 O O . ASN A 1 152 ? 0.155 -26.719 18.112 1.00 37.56 152 ASN A O 1
ATOM 1188 N N . SER A 1 153 ? 0.101 -25.071 16.617 1.00 37.72 153 SER A N 1
ATOM 1189 C CA . SER A 1 153 ? -0.815 -24.283 17.457 1.00 37.72 153 SER A CA 1
ATOM 1190 C C . SER A 1 153 ? -2.263 -24.526 17.044 1.00 37.72 153 SER A C 1
ATOM 1192 O O . SER A 1 153 ? -2.732 -24.021 16.025 1.00 37.72 153 SER A O 1
ATOM 1194 N N . PHE 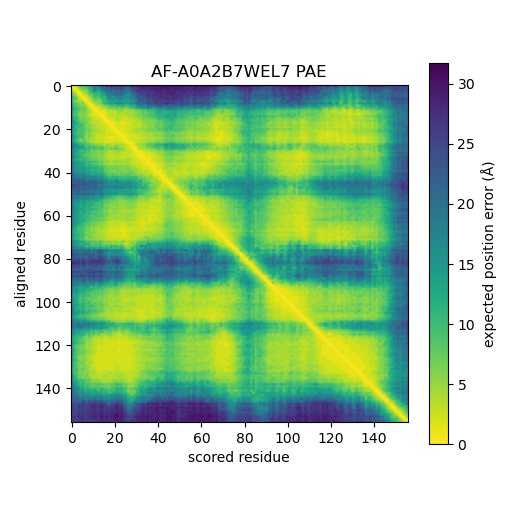A 1 154 ? -2.961 -25.303 17.869 1.00 32.50 154 PHE A N 1
ATOM 1195 C CA . PHE A 1 154 ? -4.393 -25.563 17.786 1.00 32.50 154 PHE A CA 1
ATOM 1196 C C . PHE A 1 154 ? -5.210 -24.272 17.942 1.00 32.50 154 PHE A C 1
ATOM 1198 O O . PHE A 1 154 ? -4.794 -23.314 18.606 1.00 32.50 154 PHE A O 1
ATOM 1205 N N . VAL A 1 155 ? -6.342 -24.229 17.249 1.00 37.31 155 VAL A N 1
ATOM 1206 C CA . VAL A 1 155 ? -7.436 -23.292 17.500 1.00 37.31 155 VAL A CA 1
ATOM 1207 C C . VAL A 1 155 ? -8.429 -24.064 18.356 1.00 37.31 155 VAL A C 1
ATOM 1209 O O . VAL A 1 155 ? -8.971 -25.049 17.868 1.00 37.31 155 VAL A O 1
ATOM 1212 N N . ASP A 1 156 ? -8.610 -23.624 19.596 1.00 33.31 156 ASP A N 1
ATOM 1213 C CA . ASP A 1 156 ? -9.881 -23.725 20.317 1.00 33.31 156 ASP A CA 1
ATOM 1214 C C . ASP A 1 156 ? -10.375 -22.288 20.536 1.00 33.31 156 ASP A C 1
ATOM 1216 O O . ASP A 1 156 ? -9.515 -21.419 20.840 1.00 33.31 156 ASP A O 1
#

Foldseek 3Di:
DDDDVVLLPDVLLVPQDALDPPQHGAEDAAAQPQQPDDFPQCPVVVVHNLPDFQDLVRLVPGPDQATGHHPNHQQFAYDNDPAAGDGRLDPDPVSRLVCCRSPPRNRHRNDDPDDQDPVSVSSSVSPVSSCVVVVVLVVRNYPDRNDPDPPDDDDD

Sequence (156 aa):
MALNCVNFESSTVWDTKNPSNLFGYHHGPYTNPNPGWVPPCYNPEQGGSTNKAVSIAQNDLAPNPSLKISSVNTGIDINMQPDVLDSACSKHNHKLRRHFRDAHPGAVANTTRQNITVLEHAQGQNAIRKWVLNRDWHNANYVLEPGCRPANSFVD

Radius of gyration: 17.1 Å; Cα contacts (8 Å, |Δi|>4): 234; chains: 1; bounding box: 40×38×51 Å

Organism: Polytolypa hystricis (strain UAMH7299) (NCBI:txid1447883)

Mean predicted aligned error: 10.59 Å

pLDDT: mean 71.84, std 16.17, range [32.5, 91.0]

Secondary structure (DSSP, 8-state):
----THHHH-HHHHT--SSBTTTBBSSS-EE-SSTT---GGG-GGGT--TTSPPPHHHHTTSSSPPBPB-SS--S--EEEETTEE-----SSHHHHHHHHHHHSTTTBPPPP-PPPPHHHHHHHHHHHHHHHHTTTTTSS--SS-S----TT----